Protein AF-S4PP76-F1 (afdb_monomer_lite)

Sequence (85 aa):
MSARLRNLNPYELHKYLVNVYCLNAKGSTVLLKRDTSGDRTDLDVIRENHKFLWEEDEVADTWEKQLAKKYYDKLFKEYCICDLS

Organism: NCBI:txid116150

Secondary structure (DSSP, 8-state):
--GGGGGS-HHHHHHHHHHHHHHHSTTTTTTT----TT---HHHHHHHH--SS--TT----SHHHHHHHHHHHHHHHHHHHS---

Radius of gyration: 25.12 Å; chains: 1; bounding box: 46×36×66 Å

pLDDT: mean 76.21, std 10.76, range [49.16, 89.44]

Foldseek 3Di:
DDPVLVPDDPVVNVVVVVVCCVVVDVPVVVVVDDDCPPPDDLVNLLVVQADPDDDPPDDPPDPSNVSNVVVNVVVVVVVVVPPPD

InterPro domains:
  IPR019129 Folate-sensitive fragile site protein Fra10Ac1 [PF09725] (41-85)

Structure (mmCIF, N/CA/C/O backbone):
data_AF-S4PP76-F1
#
_entry.id   AF-S4PP76-F1
#
loop_
_atom_site.group_PDB
_atom_site.id
_atom_site.type_symbol
_atom_site.label_atom_id
_atom_site.label_alt_id
_atom_site.label_comp_id
_atom_site.label_asym_id
_atom_site.label_entity_id
_atom_site.label_seq_id
_atom_site.pdbx_PDB_ins_code
_atom_site.Cartn_x
_atom_site.Cartn_y
_atom_site.Cartn_z
_atom_site.occupancy
_atom_site.B_iso_or_equiv
_atom_site.auth_seq_id
_atom_site.auth_comp_id
_atom_site.auth_asym_id
_atom_site.auth_atom_id
_atom_site.pdbx_PDB_model_num
ATOM 1 N N . MET A 1 1 ? 24.290 -7.189 -37.720 1.00 54.78 1 MET A N 1
ATOM 2 C CA . MET A 1 1 ? 23.795 -7.786 -36.455 1.00 54.78 1 MET A CA 1
ATOM 3 C C . MET A 1 1 ? 24.959 -8.500 -35.768 1.00 54.78 1 MET A C 1
ATOM 5 O O . MET A 1 1 ? 25.570 -9.352 -36.404 1.00 54.78 1 MET A O 1
ATOM 9 N N . SER A 1 2 ? 25.345 -8.076 -34.555 1.00 62.69 2 SER A N 1
ATOM 10 C CA . SER A 1 2 ? 26.578 -8.523 -33.871 1.00 62.69 2 SER A CA 1
ATOM 11 C C . SER A 1 2 ? 26.619 -10.047 -33.692 1.00 62.69 2 SER A C 1
ATOM 13 O O . SER A 1 2 ? 25.642 -10.639 -33.238 1.00 62.69 2 SER A O 1
ATOM 15 N N . ALA A 1 3 ? 27.744 -10.688 -34.035 1.00 68.88 3 ALA A N 1
ATOM 16 C CA . ALA A 1 3 ? 27.906 -12.147 -34.004 1.00 68.88 3 ALA A CA 1
ATOM 17 C C . ALA A 1 3 ? 27.673 -12.770 -32.617 1.00 68.88 3 ALA A C 1
ATOM 19 O O . ALA A 1 3 ? 27.281 -13.929 -32.529 1.00 68.88 3 ALA A O 1
ATOM 20 N N . ARG A 1 4 ? 27.829 -11.980 -31.548 1.00 71.56 4 ARG A N 1
ATOM 21 C CA . ARG A 1 4 ? 27.571 -12.401 -30.165 1.00 71.56 4 ARG A CA 1
ATOM 22 C C . ARG A 1 4 ? 26.105 -12.744 -29.888 1.00 71.56 4 ARG A C 1
ATOM 24 O O . ARG A 1 4 ? 25.849 -13.580 -29.037 1.00 71.56 4 ARG A O 1
ATOM 31 N N . LEU A 1 5 ? 25.154 -12.146 -30.611 1.00 74.31 5 LEU A N 1
ATOM 32 C CA . LEU A 1 5 ? 23.720 -12.349 -30.355 1.00 74.31 5 LEU A CA 1
ATOM 33 C C . LEU A 1 5 ? 23.203 -13.702 -30.840 1.00 74.31 5 LEU A C 1
ATOM 35 O O . LEU A 1 5 ? 22.210 -14.197 -30.325 1.00 74.31 5 LEU A O 1
ATOM 39 N N . ARG A 1 6 ? 23.883 -14.305 -31.820 1.00 76.88 6 ARG A N 1
ATOM 40 C CA . ARG A 1 6 ? 23.486 -15.588 -32.415 1.00 76.88 6 ARG A CA 1
ATOM 41 C C . ARG A 1 6 ? 23.841 -16.800 -31.552 1.00 76.88 6 ARG A C 1
ATOM 43 O O . ARG A 1 6 ? 23.292 -17.866 -31.782 1.00 76.88 6 ARG A O 1
ATOM 50 N N . ASN A 1 7 ? 24.727 -16.625 -30.571 1.00 83.56 7 ASN A N 1
ATOM 51 C CA . ASN A 1 7 ? 25.209 -17.700 -29.699 1.00 83.56 7 ASN A CA 1
ATOM 52 C C . ASN A 1 7 ? 24.542 -17.690 -28.312 1.00 83.56 7 ASN A C 1
ATOM 54 O O . ASN A 1 7 ? 24.908 -18.494 -27.460 1.00 83.56 7 ASN A O 1
ATOM 58 N N . LEU A 1 8 ? 23.608 -16.766 -28.064 1.00 84.38 8 LEU A N 1
ATOM 59 C CA . LEU A 1 8 ? 22.891 -16.670 -26.795 1.00 84.38 8 LEU A CA 1
ATOM 60 C C . LEU A 1 8 ? 21.743 -17.679 -26.755 1.00 84.38 8 LEU A C 1
ATOM 62 O O . LEU A 1 8 ? 21.052 -17.895 -27.753 1.00 84.38 8 LEU A O 1
ATOM 66 N N . ASN A 1 9 ? 21.496 -18.243 -25.575 1.00 89.44 9 ASN A N 1
ATOM 67 C CA . ASN A 1 9 ? 20.272 -18.995 -25.312 1.00 89.44 9 ASN A CA 1
ATOM 68 C C . ASN A 1 9 ? 19.049 -18.079 -25.562 1.00 89.44 9 ASN A C 1
ATOM 70 O O . ASN A 1 9 ? 19.120 -16.896 -25.215 1.00 89.44 9 ASN A O 1
ATOM 74 N N . PRO A 1 10 ? 17.926 -18.580 -26.121 1.00 87.81 10 PRO A N 1
ATOM 75 C CA . PRO A 1 10 ? 16.675 -17.830 -26.268 1.00 87.81 10 PRO A CA 1
ATOM 76 C C . PRO A 1 10 ? 16.309 -16.907 -25.092 1.00 87.81 10 PRO A C 1
ATOM 78 O O . PRO A 1 10 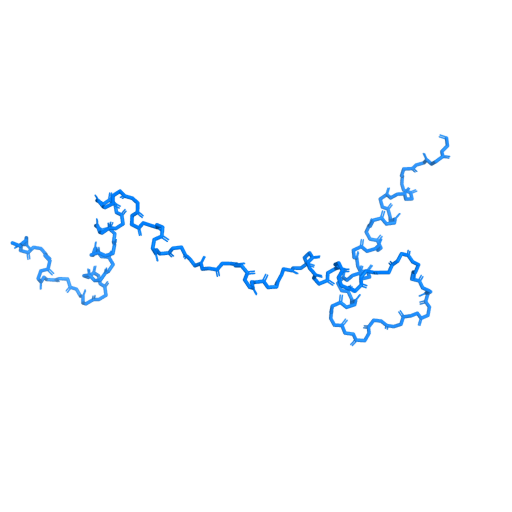? 15.925 -15.758 -25.313 1.00 87.81 10 PRO A O 1
ATOM 81 N N . TYR A 1 11 ? 16.484 -17.364 -23.847 1.00 87.88 11 TYR A N 1
ATOM 82 C CA . TYR A 1 11 ? 16.238 -16.540 -22.657 1.00 87.88 11 TYR A CA 1
ATOM 83 C C . TYR A 1 11 ? 17.211 -15.356 -22.535 1.00 87.88 11 TYR A C 1
ATOM 85 O O . TYR A 1 11 ? 16.804 -14.220 -22.284 1.00 87.88 11 TYR A O 1
ATOM 93 N N . GLU A 1 12 ? 18.505 -15.600 -22.739 1.00 85.94 12 GLU A N 1
ATOM 94 C CA . GLU A 1 12 ? 19.538 -14.567 -22.654 1.00 85.94 12 GLU A CA 1
ATOM 95 C C . GLU A 1 12 ? 19.426 -13.554 -23.796 1.00 85.94 12 GLU A C 1
ATOM 97 O O . GLU A 1 12 ? 19.618 -12.356 -23.581 1.00 85.94 12 GLU A O 1
ATOM 102 N N . LEU A 1 13 ? 19.049 -14.019 -24.992 1.00 88.81 13 LEU A N 1
ATOM 103 C CA . LEU A 1 13 ? 18.753 -13.162 -26.133 1.00 88.81 13 LEU A CA 1
ATOM 104 C C . LEU A 1 13 ? 17.568 -12.241 -25.827 1.00 88.81 13 LEU A C 1
ATOM 106 O O . LEU A 1 13 ? 17.668 -11.033 -26.031 1.00 88.81 13 LEU A O 1
ATOM 110 N N . HIS A 1 14 ? 16.471 -12.792 -25.299 1.00 85.88 14 HIS A N 1
ATOM 111 C CA . HIS A 1 14 ? 15.301 -12.010 -24.904 1.00 85.88 14 HIS A CA 1
ATOM 112 C C . HIS A 1 14 ? 15.663 -10.951 -23.854 1.00 85.88 14 HIS A C 1
ATOM 114 O O . HIS A 1 14 ? 15.376 -9.770 -24.047 1.00 85.88 14 HIS A O 1
ATOM 120 N N . LYS A 1 15 ? 16.378 -11.343 -22.792 1.00 85.81 15 LYS A N 1
ATOM 121 C CA . LYS A 1 15 ? 16.833 -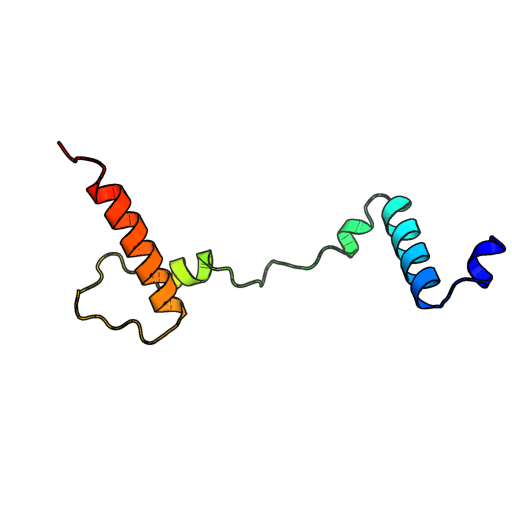10.422 -21.741 1.00 85.81 15 LYS A CA 1
ATOM 122 C C . LYS A 1 15 ? 17.713 -9.301 -22.300 1.00 85.81 15 LYS A C 1
ATOM 124 O O . LYS A 1 15 ? 17.536 -8.139 -21.940 1.00 85.81 15 LYS A O 1
ATOM 129 N N . TYR A 1 16 ? 18.645 -9.633 -23.194 1.00 85.19 16 TYR A N 1
ATOM 130 C CA . TYR A 1 16 ? 19.501 -8.646 -23.849 1.00 85.19 16 TYR A CA 1
ATOM 131 C C . TYR A 1 16 ? 18.689 -7.664 -24.703 1.00 85.19 16 TYR A C 1
ATOM 133 O O . TYR A 1 16 ? 18.889 -6.456 -24.595 1.00 85.19 16 TYR A O 1
ATOM 141 N N . LEU A 1 17 ? 17.760 -8.163 -25.523 1.00 85.12 17 LEU A N 1
ATOM 142 C CA . LEU A 1 17 ? 16.927 -7.330 -26.392 1.00 85.12 17 LEU A CA 1
ATOM 143 C C . LEU A 1 17 ? 16.029 -6.387 -25.589 1.00 85.12 17 LEU A C 1
ATOM 145 O O . LEU A 1 17 ? 15.972 -5.204 -25.912 1.00 85.12 17 LEU A O 1
ATOM 149 N N . VAL A 1 18 ? 15.395 -6.879 -24.520 1.00 82.19 18 VAL A N 1
ATOM 150 C CA . VAL A 1 18 ? 14.591 -6.052 -23.608 1.00 82.19 18 VAL A CA 1
ATOM 151 C C . VAL A 1 18 ? 15.455 -4.967 -22.970 1.00 82.19 18 VAL A C 1
ATOM 153 O O . VAL A 1 18 ? 15.082 -3.801 -23.006 1.00 82.19 18 VAL A O 1
ATOM 156 N N . ASN A 1 19 ? 16.643 -5.308 -22.464 1.00 79.25 19 ASN A N 1
ATOM 157 C CA . ASN A 1 19 ? 17.545 -4.323 -21.863 1.00 79.25 19 ASN A CA 1
ATOM 158 C C . ASN A 1 19 ? 17.985 -3.249 -22.865 1.00 79.25 19 ASN A C 1
ATOM 160 O O . ASN A 1 19 ? 17.950 -2.064 -22.548 1.00 79.25 19 ASN A O 1
ATOM 164 N N . VAL A 1 20 ? 18.373 -3.644 -24.080 1.00 82.06 20 VAL A N 1
ATOM 165 C CA . VAL A 1 20 ? 18.766 -2.704 -25.140 1.00 82.06 20 VAL A CA 1
ATOM 166 C C . VAL A 1 20 ? 17.596 -1.810 -25.540 1.00 82.06 20 VAL A C 1
ATOM 168 O O . VAL A 1 20 ? 17.782 -0.605 -25.700 1.00 82.06 20 VAL A O 1
ATOM 171 N N . TYR A 1 21 ? 16.396 -2.372 -25.669 1.00 76.81 21 TYR A N 1
ATOM 172 C CA . TYR A 1 21 ? 15.189 -1.616 -25.984 1.00 76.81 21 TYR A CA 1
ATOM 173 C C . TYR A 1 21 ? 14.857 -0.600 -24.880 1.00 76.81 21 TYR A C 1
ATOM 175 O O . TYR A 1 21 ? 14.690 0.584 -25.168 1.00 76.81 21 TYR A O 1
ATOM 183 N N . CYS A 1 22 ? 14.866 -1.026 -23.613 1.00 73.44 22 CYS A N 1
ATOM 184 C CA . CYS A 1 22 ? 14.621 -0.167 -22.454 1.00 73.44 22 CYS A CA 1
ATOM 185 C C . CYS A 1 22 ? 15.649 0.964 -22.304 1.00 73.44 22 CYS A C 1
ATOM 187 O O . CYS A 1 22 ? 15.278 2.073 -21.930 1.00 73.44 22 CYS A O 1
ATOM 189 N N . LEU A 1 23 ? 16.932 0.690 -22.567 1.00 70.62 23 LEU A N 1
ATOM 190 C CA . LEU A 1 23 ? 18.021 1.655 -22.375 1.00 70.62 23 LEU A CA 1
ATOM 191 C C . LEU A 1 23 ? 18.155 2.650 -23.535 1.00 70.62 23 LEU A C 1
ATOM 193 O O . LEU A 1 23 ? 18.473 3.815 -23.301 1.00 70.62 23 LEU A O 1
ATOM 197 N N . ASN A 1 24 ? 17.921 2.215 -24.776 1.00 72.69 24 ASN A N 1
ATOM 198 C CA . ASN A 1 24 ? 18.175 3.054 -25.952 1.00 72.69 24 ASN A CA 1
ATOM 199 C C . ASN A 1 24 ? 16.957 3.859 -26.404 1.00 72.69 24 ASN A C 1
ATOM 201 O O . ASN A 1 24 ? 17.118 4.917 -27.015 1.00 72.69 24 ASN A O 1
ATOM 205 N N . ALA A 1 25 ? 15.742 3.398 -26.120 1.00 67.12 25 ALA A N 1
ATOM 206 C CA . ALA A 1 25 ? 14.543 4.108 -26.524 1.00 67.12 25 ALA A CA 1
ATOM 207 C C . ALA A 1 25 ? 14.052 4.998 -25.370 1.00 67.12 25 ALA A C 1
ATOM 209 O O . ALA A 1 25 ? 13.317 4.563 -24.481 1.00 67.12 25 ALA A O 1
ATOM 210 N N . LYS A 1 26 ? 14.474 6.272 -25.375 1.00 60.34 26 LYS A N 1
ATOM 211 C CA . LYS A 1 26 ? 14.011 7.287 -24.411 1.00 60.34 26 LYS A CA 1
ATOM 212 C C . LYS A 1 26 ? 12.474 7.297 -24.371 1.00 60.34 26 LYS A C 1
ATOM 214 O O . LYS A 1 26 ? 11.838 7.556 -25.385 1.00 60.34 26 LYS A O 1
ATOM 219 N N . GLY A 1 27 ? 11.891 6.988 -23.210 1.00 60.94 27 GLY A N 1
ATOM 220 C CA . GLY A 1 27 ? 10.435 6.935 -23.003 1.00 60.94 27 GLY A CA 1
ATOM 221 C C . GLY A 1 27 ? 9.772 5.565 -23.211 1.00 60.94 27 GLY A C 1
ATOM 222 O O . GLY A 1 27 ? 8.597 5.420 -22.893 1.00 60.94 27 GLY A O 1
ATOM 223 N N . SER A 1 28 ? 10.491 4.530 -23.660 1.00 60.69 28 SER A N 1
ATOM 224 C CA . SER A 1 28 ? 9.888 3.200 -23.902 1.00 60.69 28 SER A CA 1
ATOM 225 C C . SER A 1 28 ? 9.550 2.423 -22.633 1.00 60.69 28 SER A C 1
ATOM 227 O O . SER A 1 28 ? 8.717 1.523 -22.658 1.00 60.69 28 SER A O 1
ATOM 229 N N . THR A 1 29 ? 10.121 2.808 -21.492 1.00 64.19 29 THR A N 1
ATOM 230 C CA . THR A 1 29 ? 9.726 2.271 -20.184 1.00 64.19 29 THR A CA 1
ATOM 231 C C . THR A 1 29 ? 8.315 2.699 -19.772 1.00 64.19 29 THR A C 1
ATOM 233 O O . THR A 1 29 ? 7.711 2.025 -18.944 1.00 64.19 29 THR A O 1
ATOM 236 N N . VAL A 1 30 ? 7.750 3.758 -20.374 1.00 66.94 30 VAL A N 1
ATOM 237 C CA . VAL A 1 30 ? 6.348 4.157 -20.157 1.00 66.94 30 VAL A CA 1
ATOM 238 C C . VAL A 1 30 ? 5.390 3.102 -20.712 1.00 66.94 30 VAL A C 1
ATOM 240 O O . VAL A 1 30 ? 4.398 2.797 -20.064 1.00 66.94 30 VAL A O 1
ATOM 243 N N . LEU A 1 31 ? 5.715 2.486 -21.854 1.00 66.69 31 LEU A N 1
ATOM 244 C CA . LEU A 1 31 ? 4.916 1.401 -22.446 1.00 66.69 31 LEU A CA 1
ATOM 245 C C . LEU A 1 31 ? 4.964 0.110 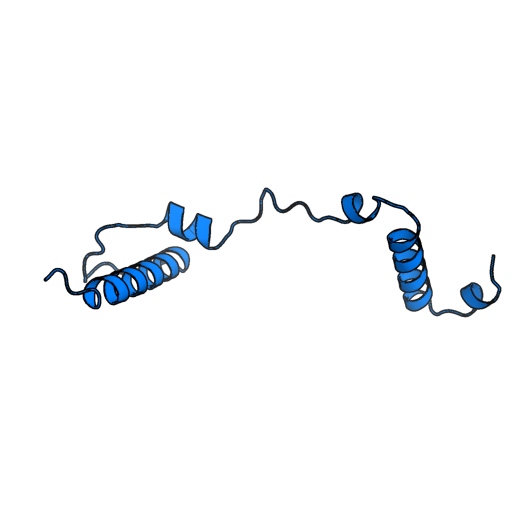-21.618 1.00 66.69 31 LEU A C 1
ATOM 247 O O . LEU A 1 31 ? 4.055 -0.709 -21.689 1.00 66.69 31 LEU A O 1
ATOM 251 N N . LEU A 1 32 ? 6.030 -0.071 -20.836 1.00 69.50 32 LEU A N 1
ATOM 252 C CA . LEU A 1 32 ? 6.202 -1.202 -19.923 1.00 69.50 32 LEU A CA 1
ATOM 253 C C . LEU A 1 32 ? 5.591 -0.946 -18.543 1.00 69.50 32 LEU A C 1
ATOM 255 O O . LEU A 1 32 ? 5.589 -1.841 -17.695 1.00 69.50 32 LEU A O 1
ATOM 259 N N . LYS A 1 33 ? 5.113 0.274 -18.282 1.00 74.56 33 LYS A N 1
ATOM 260 C CA . LYS A 1 33 ? 4.507 0.610 -17.003 1.00 74.56 33 LYS A CA 1
ATOM 261 C C . LYS A 1 33 ? 3.164 -0.109 -16.907 1.00 74.56 33 LYS A C 1
ATOM 263 O O . LYS A 1 33 ? 2.250 0.164 -17.678 1.00 74.56 33 LYS A O 1
ATOM 268 N N . ARG A 1 34 ? 3.056 -1.026 -15.945 1.00 81.38 34 ARG A N 1
ATOM 269 C CA . ARG A 1 34 ? 1.783 -1.650 -15.578 1.00 81.38 34 ARG A CA 1
ATOM 270 C C . ARG A 1 34 ? 0.772 -0.562 -15.208 1.00 81.38 34 ARG A C 1
ATOM 272 O O . ARG A 1 34 ? 1.116 0.385 -14.500 1.00 81.38 34 ARG A O 1
ATOM 279 N N . ASP A 1 35 ? -0.462 -0.732 -15.664 1.00 83.00 35 ASP A N 1
ATOM 280 C CA . ASP A 1 35 ? -1.587 0.071 -15.202 1.00 83.00 35 ASP A CA 1
ATOM 281 C C . ASP A 1 35 ? -1.928 -0.310 -13.755 1.00 83.00 35 ASP A C 1
ATOM 283 O O . ASP A 1 35 ? -2.222 -1.470 -13.465 1.00 83.00 35 ASP A O 1
ATOM 287 N N . THR A 1 36 ? -1.826 0.661 -12.849 1.00 83.75 36 THR A N 1
ATOM 288 C CA . THR A 1 36 ? -2.122 0.509 -11.417 1.00 83.75 36 THR A CA 1
ATOM 289 C C . THR A 1 36 ? -3.437 1.186 -11.025 1.00 83.75 36 THR A C 1
ATOM 291 O O . THR A 1 36 ? -3.731 1.300 -9.841 1.00 83.75 36 THR A O 1
ATOM 294 N N . SER A 1 37 ? -4.216 1.696 -11.987 1.00 84.00 37 SER A N 1
ATOM 295 C CA . SER A 1 37 ? -5.438 2.466 -11.707 1.00 84.00 37 SER A CA 1
ATOM 296 C C . SER A 1 37 ? -6.570 1.629 -11.099 1.00 84.00 37 SER A C 1
ATOM 298 O O . SER A 1 37 ? -7.383 2.164 -10.350 1.00 84.00 37 SER A O 1
ATOM 300 N N . GLY A 1 38 ? -6.607 0.327 -11.391 1.00 82.69 38 GLY A N 1
ATOM 301 C CA . GLY A 1 38 ? -7.584 -0.622 -10.845 1.00 82.69 38 GLY A CA 1
ATOM 302 C C . GLY A 1 38 ? -7.071 -1.461 -9.675 1.00 82.69 38 GLY A C 1
ATOM 303 O O . GLY A 1 38 ? -7.769 -2.373 -9.233 1.00 82.69 38 GLY A O 1
ATOM 304 N N . ASP A 1 39 ? -5.853 -1.207 -9.195 1.00 86.94 39 ASP A N 1
ATOM 305 C CA . ASP A 1 39 ? -5.281 -1.979 -8.097 1.00 86.94 39 ASP A CA 1
ATOM 306 C C . ASP A 1 39 ? -5.966 -1.587 -6.782 1.00 86.94 39 ASP A C 1
ATOM 308 O O . ASP A 1 39 ? -5.850 -0.453 -6.322 1.00 86.94 39 ASP A O 1
ATOM 312 N N . ARG A 1 40 ? -6.668 -2.540 -6.156 1.00 86.12 40 ARG A N 1
ATOM 313 C CA . ARG A 1 40 ? -7.253 -2.345 -4.823 1.00 86.12 40 ARG A CA 1
ATOM 314 C C . ARG A 1 40 ? -6.120 -2.272 -3.806 1.00 86.12 40 ARG A C 1
ATOM 316 O O . ARG A 1 40 ? -5.409 -3.257 -3.606 1.00 86.12 40 ARG A O 1
ATOM 323 N N . THR A 1 41 ? -5.946 -1.115 -3.175 1.00 88.50 41 THR A N 1
ATOM 324 C CA . THR A 1 41 ? -4.921 -0.941 -2.143 1.00 88.50 41 THR A CA 1
ATOM 325 C C . THR A 1 41 ? -5.483 -1.211 -0.754 1.00 88.50 41 THR A C 1
ATOM 327 O O . THR A 1 41 ? -6.680 -1.049 -0.506 1.00 88.50 41 THR A O 1
ATOM 330 N N . ASP A 1 42 ? -4.605 -1.555 0.189 1.00 86.38 42 ASP A N 1
ATOM 331 C CA . ASP A 1 42 ? -4.954 -1.670 1.611 1.00 86.38 42 ASP A CA 1
ATOM 332 C C . ASP A 1 42 ? -5.641 -0.394 2.128 1.00 86.38 42 ASP A C 1
ATOM 334 O O . ASP A 1 42 ? -6.536 -0.450 2.968 1.00 86.38 42 ASP A O 1
ATOM 338 N N . LEU A 1 43 ? -5.260 0.769 1.590 1.00 86.19 43 LEU A N 1
ATOM 339 C CA . LEU A 1 43 ? -5.826 2.064 1.956 1.00 86.19 43 LEU A CA 1
ATOM 340 C C . LEU A 1 43 ? -7.288 2.200 1.504 1.00 86.19 43 LEU A C 1
ATOM 342 O O . LEU A 1 43 ? -8.103 2.761 2.238 1.00 86.19 43 LEU A O 1
ATOM 346 N N . ASP A 1 44 ? -7.637 1.651 0.341 1.00 87.50 44 ASP A N 1
ATOM 347 C CA . ASP A 1 44 ? -9.019 1.618 -0.147 1.00 87.50 44 ASP A CA 1
ATOM 348 C C . ASP A 1 44 ? -9.869 0.652 0.681 1.00 87.50 44 ASP A C 1
ATOM 350 O O . ASP A 1 44 ? -10.966 1.010 1.102 1.00 87.50 44 ASP A O 1
ATOM 354 N N . VAL A 1 45 ? -9.319 -0.520 1.022 1.00 88.25 45 VAL A N 1
ATOM 355 C CA . VAL A 1 45 ? -9.965 -1.497 1.916 1.00 88.25 45 VAL A CA 1
ATOM 356 C C . VAL A 1 45 ? -10.301 -0.873 3.269 1.00 88.25 45 VAL A C 1
ATOM 358 O O . VAL A 1 45 ? -11.415 -1.041 3.778 1.00 88.25 45 VAL A O 1
ATOM 361 N N . ILE A 1 46 ? -9.345 -0.133 3.840 1.00 86.88 46 ILE A N 1
ATOM 362 C CA . ILE A 1 46 ? -9.541 0.594 5.091 1.00 86.88 46 ILE A CA 1
ATOM 363 C C . ILE A 1 46 ? -10.615 1.660 4.896 1.00 86.88 46 ILE A C 1
ATOM 365 O O . ILE A 1 46 ? -11.545 1.686 5.685 1.00 86.88 46 ILE A O 1
ATOM 369 N N . ARG A 1 47 ? -10.553 2.496 3.850 1.00 85.06 47 ARG A N 1
ATOM 370 C CA . ARG A 1 47 ? -11.552 3.555 3.609 1.00 85.06 47 ARG A CA 1
ATOM 371 C C . ARG A 1 47 ? -12.978 3.004 3.469 1.00 85.06 47 ARG A C 1
ATOM 373 O O . ARG A 1 47 ? -13.909 3.630 3.963 1.00 85.06 47 ARG A O 1
ATOM 380 N N . GLU A 1 48 ? -13.145 1.849 2.830 1.00 86.75 48 GLU A N 1
ATOM 381 C CA . GLU A 1 48 ? -14.441 1.181 2.643 1.00 86.75 48 GLU A CA 1
ATOM 382 C C . GLU A 1 48 ? -15.016 0.601 3.944 1.00 86.75 48 GLU A C 1
ATOM 384 O O . GLU A 1 48 ? -16.219 0.687 4.181 1.00 86.75 48 GLU A O 1
ATOM 389 N N . ASN A 1 49 ? -14.170 -0.003 4.784 1.00 84.56 49 ASN A N 1
ATOM 390 C CA . ASN A 1 49 ? -14.593 -0.724 5.993 1.00 84.56 49 ASN A CA 1
ATOM 391 C C . ASN A 1 49 ? -14.314 0.051 7.289 1.00 84.56 49 ASN A C 1
ATOM 393 O O . ASN A 1 49 ? -14.493 -0.489 8.383 1.00 84.56 49 ASN A O 1
ATOM 397 N N . HIS A 1 50 ? -13.853 1.298 7.185 1.00 80.25 50 HIS A N 1
ATOM 398 C CA . HIS A 1 50 ? -13.504 2.116 8.334 1.00 80.25 50 HIS A CA 1
ATOM 399 C C . HIS A 1 50 ? -14.750 2.418 9.164 1.00 80.25 50 HIS A C 1
ATOM 401 O O . HIS A 1 50 ? -15.719 3.009 8.685 1.00 80.25 50 HIS A O 1
ATOM 407 N N . LYS A 1 51 ? -14.674 2.089 10.451 1.00 76.19 51 LYS A N 1
ATOM 408 C CA . LYS A 1 51 ? -15.638 2.512 11.461 1.00 76.19 51 LYS A CA 1
ATOM 409 C C . LYS A 1 51 ? -14.927 3.362 12.497 1.00 76.19 51 LYS A C 1
ATOM 411 O O . LYS A 1 51 ? -13.835 3.015 12.937 1.00 76.19 51 LYS A O 1
ATOM 416 N N . PHE A 1 52 ? -15.548 4.485 12.844 1.00 70.75 52 PHE A N 1
ATOM 417 C CA . PHE A 1 52 ? -15.014 5.404 13.848 1.00 70.75 52 PHE A CA 1
ATOM 418 C C . PHE A 1 52 ? -15.250 4.895 15.274 1.00 70.75 52 PHE A C 1
ATOM 420 O O . PHE A 1 52 ? -14.374 5.027 16.115 1.00 70.75 52 PHE A O 1
ATOM 427 N N . LEU A 1 53 ? -16.412 4.291 15.530 1.00 70.88 53 LEU A N 1
ATOM 428 C CA . LEU A 1 53 ? -16.725 3.602 16.779 1.00 70.88 53 LEU A CA 1
ATOM 429 C C . LEU A 1 53 ? -16.794 2.106 16.484 1.00 70.88 53 LEU A C 1
ATOM 431 O O . LEU A 1 53 ? -17.670 1.660 15.742 1.00 70.88 53 LEU A O 1
ATOM 435 N N . TRP A 1 54 ? -15.836 1.360 17.024 1.00 73.81 54 TRP A N 1
ATOM 436 C CA . TRP A 1 54 ? -15.900 -0.095 17.096 1.00 73.81 54 TRP A CA 1
ATOM 437 C C . TRP A 1 54 ? -16.432 -0.468 18.476 1.00 73.81 54 TRP A C 1
ATOM 439 O O . TRP A 1 54 ? -15.807 -0.128 19.478 1.00 73.81 54 TRP A O 1
ATOM 449 N N . GLU A 1 55 ? -17.571 -1.153 18.523 1.00 73.50 55 GLU A N 1
ATOM 450 C CA . GLU A 1 55 ? -18.074 -1.742 19.767 1.00 73.50 55 GLU A CA 1
ATOM 451 C C . GLU A 1 55 ? -17.208 -2.959 20.142 1.00 73.50 55 GLU A C 1
ATOM 453 O O . GLU A 1 55 ? -16.750 -3.694 19.259 1.00 73.50 55 GLU A O 1
ATOM 458 N N . GLU A 1 56 ? -16.970 -3.188 21.439 1.00 67.50 56 GLU A N 1
ATOM 459 C CA . GLU A 1 56 ? -16.087 -4.271 21.918 1.00 67.50 56 GLU A CA 1
ATOM 460 C C . GLU A 1 56 ? -16.543 -5.663 21.447 1.00 67.50 56 GLU A C 1
ATOM 462 O O . GLU A 1 56 ? -15.706 -6.510 21.118 1.00 67.50 56 GLU A O 1
ATOM 467 N N . ASP A 1 57 ? -17.855 -5.858 21.309 1.00 66.12 57 ASP A N 1
ATOM 468 C CA . ASP A 1 57 ? -18.476 -7.114 20.879 1.00 66.12 57 ASP A CA 1
ATOM 469 C C . ASP A 1 57 ? -18.527 -7.293 19.349 1.00 66.12 57 ASP A C 1
ATOM 471 O O . ASP A 1 57 ? -18.992 -8.325 18.856 1.00 66.12 57 ASP A O 1
ATOM 475 N N . GLU A 1 58 ? -18.060 -6.317 18.557 1.00 69.94 58 GLU A N 1
ATOM 476 C CA . GLU A 1 58 ? -18.138 -6.420 17.101 1.00 69.94 58 GLU A CA 1
ATOM 477 C C . GLU A 1 58 ? -17.032 -7.332 16.532 1.00 69.94 58 GLU A C 1
ATOM 479 O O . GLU A 1 58 ? -15.829 -7.014 16.530 1.00 69.94 58 GLU A O 1
ATOM 484 N N . VAL A 1 59 ? -17.458 -8.496 16.027 1.00 69.88 59 VAL A N 1
ATOM 485 C CA . VAL A 1 59 ? -16.587 -9.498 15.405 1.00 69.88 59 VAL A CA 1
ATOM 486 C C . VAL A 1 59 ? -16.285 -9.099 13.961 1.00 69.88 59 VAL A C 1
ATOM 488 O O . VAL A 1 59 ? -17.164 -8.883 13.126 1.00 69.88 59 VAL A O 1
ATOM 491 N N . ALA A 1 60 ? -14.995 -8.991 13.649 1.00 74.19 60 ALA A N 1
ATOM 492 C CA . ALA A 1 60 ? -14.532 -8.759 12.291 1.00 74.19 60 ALA A CA 1
ATOM 493 C C . ALA A 1 60 ? -14.509 -10.087 11.514 1.00 74.19 60 ALA A C 1
ATOM 495 O O . ALA A 1 60 ? -13.497 -10.790 11.488 1.00 74.19 60 ALA A O 1
ATOM 496 N N . ASP A 1 61 ? -15.634 -10.411 10.876 1.00 79.62 61 ASP A N 1
ATOM 497 C CA . ASP A 1 61 ? -15.837 -11.683 10.159 1.00 79.62 61 ASP A CA 1
ATOM 498 C C . ASP A 1 61 ? -15.043 -11.809 8.848 1.00 79.62 61 ASP A C 1
ATOM 500 O O . ASP A 1 61 ? -14.860 -12.903 8.321 1.00 79.62 61 ASP A O 1
ATOM 504 N N . THR A 1 62 ? -14.581 -10.686 8.293 1.00 85.50 62 THR A N 1
ATOM 505 C CA . THR A 1 62 ? -13.861 -10.622 7.008 1.00 85.50 62 THR A CA 1
ATOM 506 C C . THR A 1 62 ? -12.465 -10.055 7.209 1.00 85.50 62 THR A C 1
ATOM 508 O O . THR A 1 62 ? -12.240 -9.237 8.106 1.00 85.50 62 THR A O 1
ATOM 511 N N . TRP A 1 63 ? -11.523 -10.472 6.362 1.00 86.38 63 TRP A N 1
ATOM 512 C CA . TRP A 1 63 ? -10.136 -10.010 6.429 1.00 86.38 63 TRP A CA 1
ATOM 513 C C . TRP A 1 63 ? -10.038 -8.483 6.299 1.00 86.38 63 TRP A C 1
ATOM 515 O O . TRP A 1 63 ? -9.292 -7.844 7.039 1.00 86.38 63 TRP A O 1
ATOM 525 N N . GLU A 1 64 ? -10.861 -7.878 5.440 1.00 85.50 64 GLU A N 1
ATOM 526 C CA . GLU A 1 64 ? -10.944 -6.426 5.270 1.00 85.50 64 GLU A CA 1
ATOM 527 C C . GLU A 1 64 ? -11.325 -5.700 6.565 1.00 85.50 64 GLU A C 1
ATOM 529 O O . GLU A 1 64 ? -10.703 -4.703 6.940 1.00 85.50 64 GLU A O 1
ATOM 534 N N . LYS A 1 65 ? -12.316 -6.227 7.293 1.00 84.75 65 LYS A N 1
ATOM 535 C CA . LYS A 1 65 ? -12.727 -5.679 8.591 1.00 84.75 65 LYS A CA 1
ATOM 536 C C . LYS A 1 65 ? -11.650 -5.876 9.656 1.00 84.75 65 LYS A C 1
ATOM 538 O O . LYS A 1 65 ? -11.459 -4.995 10.487 1.00 84.75 65 LYS A O 1
ATOM 543 N N . GLN A 1 66 ? -10.922 -6.993 9.628 1.00 86.50 66 GLN A N 1
ATOM 544 C CA . GLN A 1 66 ? -9.811 -7.238 10.556 1.00 86.50 66 GLN A CA 1
ATOM 545 C C . GLN A 1 66 ? -8.660 -6.254 10.325 1.00 86.50 66 GLN A C 1
ATOM 547 O O . GLN A 1 66 ? -8.095 -5.726 11.285 1.00 86.50 66 GLN A O 1
ATOM 552 N N . LEU A 1 67 ? -8.343 -5.968 9.058 1.00 86.62 67 LEU A N 1
ATOM 553 C CA . LEU A 1 67 ? -7.358 -4.957 8.683 1.00 86.62 67 LEU A CA 1
ATOM 554 C C . LEU A 1 67 ? -7.772 -3.568 9.187 1.00 86.62 67 LEU A C 1
ATOM 556 O O . LEU A 1 67 ? -6.962 -2.883 9.813 1.00 86.62 67 LEU A O 1
ATOM 560 N N . ALA A 1 68 ? -9.034 -3.182 8.975 1.00 86.50 68 ALA A N 1
ATOM 561 C CA . ALA A 1 68 ? -9.574 -1.908 9.445 1.00 86.50 68 ALA A CA 1
ATOM 562 C C . ALA A 1 68 ? -9.556 -1.797 10.983 1.00 86.50 68 ALA A C 1
ATOM 564 O O . ALA A 1 68 ? -9.098 -0.783 11.510 1.00 86.50 68 ALA A O 1
ATOM 565 N N . LYS A 1 69 ? -9.962 -2.853 11.706 1.00 85.38 69 LYS A N 1
ATOM 566 C CA . LYS A 1 69 ? -9.936 -2.905 13.180 1.00 85.38 69 LYS A CA 1
ATOM 567 C C . LYS A 1 69 ? -8.516 -2.760 13.730 1.00 85.38 69 LYS A C 1
ATOM 569 O O . LYS A 1 69 ? -8.273 -1.949 14.613 1.00 85.38 69 LYS A O 1
ATOM 574 N N . LYS A 1 70 ? -7.539 -3.460 13.143 1.00 85.19 70 LYS A N 1
ATOM 575 C CA . LYS A 1 70 ? -6.125 -3.336 13.534 1.00 85.19 70 LYS A CA 1
ATOM 576 C C . LYS A 1 70 ? -5.582 -1.919 13.317 1.00 85.19 70 LYS A C 1
ATOM 578 O O . LYS A 1 70 ? -4.769 -1.446 14.112 1.00 85.19 70 LYS A O 1
ATOM 583 N N . TYR A 1 71 ? -6.002 -1.256 12.239 1.00 84.88 71 TYR A N 1
ATOM 584 C CA . TYR A 1 71 ? -5.641 0.137 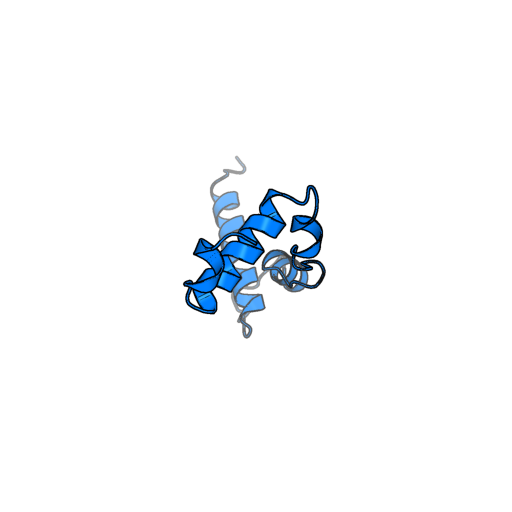11.973 1.00 84.88 71 TYR A CA 1
ATOM 585 C C . TYR A 1 71 ? -6.252 1.088 13.006 1.00 84.88 71 TYR A C 1
ATOM 587 O O . TYR A 1 71 ? -5.538 1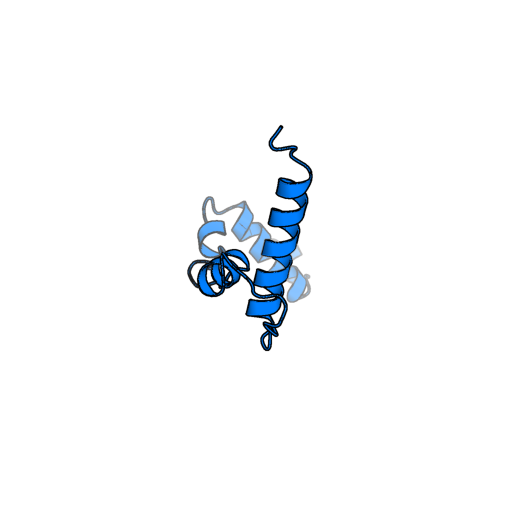.946 13.521 1.00 84.88 71 TYR A O 1
ATOM 595 N N . TYR A 1 72 ? -7.528 0.893 13.349 1.00 82.44 72 TYR A N 1
ATOM 596 C CA . TYR A 1 72 ? -8.212 1.629 14.413 1.00 82.44 72 TYR A CA 1
ATOM 597 C C . TYR A 1 72 ? -7.511 1.458 15.770 1.00 82.44 72 TYR A C 1
ATOM 599 O O . TYR A 1 72 ? -7.140 2.452 16.387 1.00 82.44 72 TYR A O 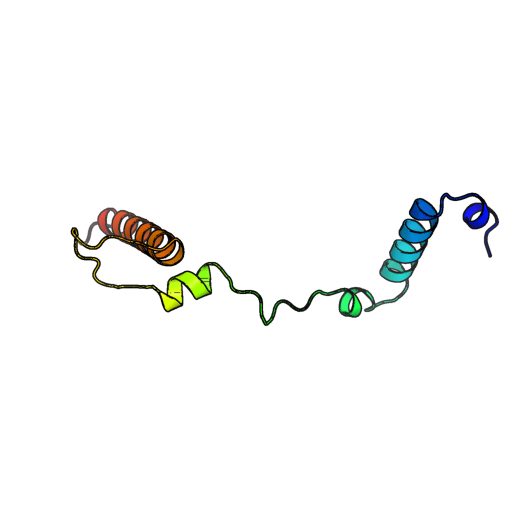1
ATOM 607 N N . ASP A 1 73 ? -7.222 0.221 16.188 1.00 80.19 73 ASP A N 1
ATOM 608 C CA . ASP A 1 73 ? -6.542 -0.062 17.461 1.00 80.19 73 ASP A CA 1
ATOM 609 C C . ASP A 1 73 ? -5.159 0.593 17.540 1.00 80.19 73 ASP A C 1
ATOM 611 O O . ASP A 1 73 ? -4.722 1.030 18.606 1.00 80.19 73 ASP A O 1
ATOM 615 N N . LYS A 1 74 ? -4.442 0.653 16.411 1.00 82.44 74 LYS A N 1
ATOM 616 C CA . LYS A 1 74 ? -3.151 1.339 16.323 1.00 82.44 74 LYS A CA 1
ATOM 617 C C . LYS A 1 74 ? -3.320 2.853 16.479 1.00 82.44 74 LYS A C 1
ATOM 619 O O . LYS A 1 74 ? -2.596 3.450 17.270 1.00 82.44 74 LYS A O 1
ATOM 624 N N . LEU A 1 75 ? -4.278 3.447 15.763 1.00 75.69 75 LEU A N 1
ATOM 625 C CA . LEU A 1 75 ? -4.566 4.882 15.824 1.00 75.69 75 LEU A CA 1
ATOM 626 C C . LEU A 1 75 ? -4.983 5.305 17.240 1.00 75.69 75 LEU A C 1
ATOM 628 O O . LEU A 1 75 ? -4.493 6.302 17.760 1.00 75.69 75 LEU A O 1
ATOM 632 N N . PHE A 1 76 ? -5.848 4.511 17.876 1.00 66.19 76 PHE A N 1
ATOM 633 C CA . PHE A 1 76 ? -6.345 4.763 19.224 1.00 66.19 76 PHE A CA 1
ATOM 634 C C . PHE A 1 76 ? -5.243 4.616 20.274 1.00 66.19 76 PHE A C 1
ATOM 636 O O . PHE A 1 76 ? -5.120 5.467 21.143 1.00 66.19 76 PHE A O 1
ATOM 643 N N . LYS A 1 77 ? -4.373 3.600 20.171 1.00 63.50 77 LYS A N 1
ATOM 644 C CA . LYS A 1 77 ? -3.218 3.464 21.077 1.00 63.50 77 LYS A CA 1
ATOM 645 C C . LYS A 1 77 ? -2.251 4.637 20.969 1.00 63.50 77 LYS A C 1
ATOM 647 O O . LYS A 1 77 ? -1.763 5.091 21.995 1.00 63.50 77 LYS A O 1
ATOM 652 N N . GLU A 1 78 ? -1.985 5.136 19.764 1.00 59.50 78 GLU A N 1
ATOM 653 C CA . GLU A 1 78 ? -1.142 6.323 19.575 1.00 59.50 78 GLU A CA 1
ATOM 654 C C . GLU A 1 78 ? -1.807 7.580 20.169 1.00 59.50 78 GLU A C 1
ATOM 656 O O . GLU A 1 78 ? -1.146 8.335 20.880 1.00 59.50 78 GLU A O 1
ATOM 661 N N . TYR A 1 79 ? -3.121 7.759 19.987 1.00 56.28 79 TYR A N 1
ATOM 662 C CA . TYR A 1 79 ? -3.864 8.882 20.577 1.00 56.28 79 TYR A CA 1
ATOM 663 C C . TYR A 1 79 ? -4.037 8.782 22.102 1.00 56.28 79 TYR A C 1
ATOM 665 O O . TYR A 1 79 ? -4.030 9.806 22.770 1.00 56.28 79 TYR A O 1
ATOM 673 N N . CYS A 1 80 ? -4.136 7.578 22.674 1.00 55.22 80 CYS A N 1
ATOM 674 C CA . CYS A 1 80 ? -4.160 7.369 24.126 1.00 55.22 80 CYS A CA 1
ATOM 675 C C . CYS A 1 80 ? -2.814 7.661 24.805 1.00 55.22 80 CYS A C 1
ATOM 677 O O . CYS A 1 80 ? -2.786 7.857 26.016 1.00 55.22 80 CYS A O 1
ATOM 679 N N . ILE A 1 81 ? -1.704 7.655 24.060 1.00 58.16 81 ILE A N 1
ATOM 680 C CA . ILE A 1 81 ? -0.369 8.000 24.579 1.00 58.16 81 ILE A CA 1
ATOM 681 C C . ILE A 1 81 ? -0.114 9.513 24.475 1.00 58.16 81 ILE A C 1
ATOM 683 O O . ILE A 1 81 ? 0.657 10.062 25.262 1.00 58.16 81 ILE A O 1
ATOM 687 N N . CYS A 1 82 ? -0.775 10.204 23.541 1.00 54.53 82 CYS A N 1
ATOM 688 C CA . CYS A 1 82 ? -0.847 11.661 23.541 1.00 54.53 82 CYS A CA 1
ATOM 689 C C . CYS A 1 82 ? -1.815 12.115 24.635 1.00 54.53 82 CYS A C 1
ATOM 691 O O . CYS A 1 82 ? -3.009 12.278 24.400 1.00 54.53 82 CYS A O 1
ATOM 693 N N . ASP A 1 83 ? -1.266 12.289 25.833 1.00 49.16 83 ASP A N 1
ATOM 694 C CA . ASP A 1 83 ? -1.897 12.944 26.973 1.00 49.16 83 ASP A CA 1
ATOM 695 C C . ASP A 1 83 ? -2.714 14.162 26.499 1.00 49.16 83 ASP A C 1
ATOM 697 O O . ASP A 1 83 ? -2.165 15.152 26.013 1.00 49.16 83 ASP A O 1
ATOM 701 N N . LEU A 1 84 ? -4.042 14.064 26.588 1.00 56.19 84 LEU A N 1
ATOM 702 C CA . LEU A 1 84 ? -4.985 15.176 26.417 1.00 56.19 84 LEU A CA 1
ATOM 703 C C . LEU A 1 84 ? -5.037 16.018 27.711 1.00 56.19 84 LEU A C 1
ATOM 705 O O . LEU A 1 84 ? -6.113 16.451 28.127 1.00 56.19 84 LEU A O 1
ATOM 709 N N . SER A 1 85 ? -3.883 16.197 28.363 1.00 53.38 85 SER A N 1
ATOM 710 C CA . SER A 1 85 ? -3.700 17.067 29.527 1.00 53.38 85 SER A CA 1
ATOM 711 C C . SER A 1 85 ? -3.337 18.489 29.123 1.00 53.38 85 SER A C 1
ATOM 713 O O . SER A 1 85 ? -2.650 18.692 28.099 1.00 53.38 85 SER A O 1
#